Protein AF-A0A435K245-F1 (afdb_monomer_lite)

Secondary structure (DSSP, 8-state):
--GGGHHHHHHHHHHHGGGS----HHHHHHHHHHHTT-EEEEEEE-SS-SSEEEEEEEE-GGG-EEEEEEETTS-EEEEEEPGGGHHHHHHHHHHHTS-HHHHTTS--HHHHHHHHHHH-

Structure (mmCIF, N/CA/C/O backbone):
data_AF-A0A435K245-F1
#
_entry.id   AF-A0A435K245-F1
#
loop_
_atom_site.group_PDB
_atom_site.id
_atom_site.type_symbol
_atom_site.label_atom_id
_atom_site.label_alt_id
_atom_site.label_comp_id
_atom_site.label_asym_id
_atom_site.label_entity_id
_atom_site.label_seq_id
_atom_site.pdbx_PDB_ins_code
_atom_site.Cartn_x
_atom_site.Cartn_y
_atom_site.Cartn_z
_atom_site.occupancy
_atom_site.B_iso_or_equiv
_atom_site.auth_seq_id
_atom_site.auth_comp_id
_atom_site.auth_asym_id
_atom_site.auth_atom_id
_atom_site.pdbx_PDB_model_num
ATOM 1 N N . MET A 1 1 ? -11.684 -3.976 12.965 1.00 75.69 1 MET A N 1
ATOM 2 C CA . MET A 1 1 ? -12.064 -3.590 11.588 1.00 75.69 1 MET A CA 1
ATOM 3 C C . MET A 1 1 ? -11.188 -4.397 10.639 1.00 75.69 1 MET A C 1
ATOM 5 O O . MET A 1 1 ? -10.178 -4.880 11.120 1.00 75.69 1 MET A O 1
ATOM 9 N N . GLY A 1 2 ? -11.603 -4.618 9.393 1.00 84.19 2 GLY A N 1
ATOM 10 C CA . GLY A 1 2 ? -10.839 -5.317 8.342 1.00 84.19 2 GLY A CA 1
ATOM 11 C C . GLY A 1 2 ? -10.720 -4.471 7.067 1.00 84.19 2 GLY A C 1
ATOM 12 O O . GLY A 1 2 ? -11.013 -3.273 7.110 1.00 84.19 2 GLY A O 1
ATOM 13 N N . ALA A 1 3 ? -10.356 -5.086 5.937 1.00 88.31 3 ALA A N 1
ATOM 14 C CA . ALA A 1 3 ? -10.096 -4.406 4.657 1.00 88.31 3 ALA A CA 1
ATOM 15 C C . ALA A 1 3 ? -11.219 -3.442 4.213 1.00 88.31 3 ALA A C 1
ATOM 17 O O . ALA A 1 3 ? -10.961 -2.329 3.766 1.00 88.31 3 ALA A O 1
ATOM 18 N N . GLN A 1 4 ? -12.482 -3.814 4.439 1.00 88.62 4 GLN A N 1
ATOM 19 C CA . GLN A 1 4 ? -13.668 -3.008 4.101 1.00 88.62 4 GLN A CA 1
ATOM 20 C C . GLN A 1 4 ? -13.774 -1.643 4.818 1.00 88.62 4 GLN A C 1
ATOM 2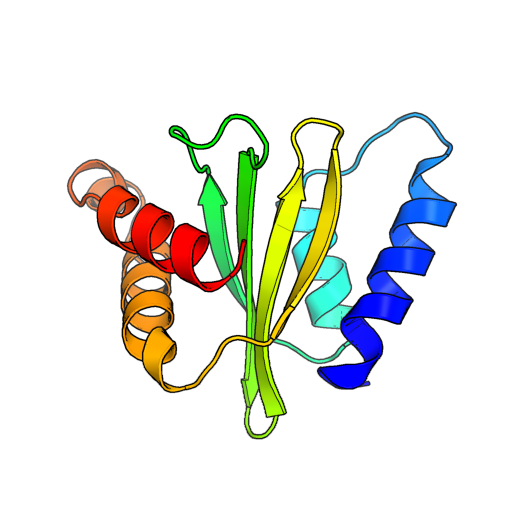2 O O . GLN A 1 4 ? -14.656 -0.852 4.496 1.00 88.62 4 GLN A O 1
ATOM 27 N N . TYR A 1 5 ? -12.927 -1.366 5.815 1.00 90.88 5 TYR A N 1
ATOM 28 C CA . TYR A 1 5 ? -12.922 -0.097 6.557 1.00 90.88 5 TYR A CA 1
ATOM 29 C C . TYR A 1 5 ? -11.765 0.827 6.163 1.00 90.88 5 TYR A C 1
ATOM 31 O O . TYR A 1 5 ? -11.619 1.894 6.755 1.00 90.88 5 TYR A O 1
ATOM 39 N N . VAL A 1 6 ? -10.942 0.444 5.184 1.00 91.94 6 VAL A N 1
ATOM 40 C CA . VAL A 1 6 ? -9.795 1.250 4.743 1.00 91.94 6 VAL A CA 1
ATOM 41 C C . VAL A 1 6 ? -10.231 2.639 4.273 1.00 91.94 6 VAL A C 1
ATOM 43 O O . VAL A 1 6 ? -9.679 3.634 4.743 1.00 91.94 6 VAL A O 1
ATOM 46 N N . ASP A 1 7 ? -11.274 2.729 3.446 1.00 91.69 7 ASP A N 1
ATOM 47 C CA . ASP A 1 7 ? -11.794 4.014 2.957 1.00 91.69 7 ASP A CA 1
ATOM 48 C C . ASP A 1 7 ? -12.349 4.904 4.073 1.00 91.69 7 ASP A C 1
ATOM 50 O O . ASP A 1 7 ? -12.208 6.127 4.029 1.00 91.69 7 ASP A O 1
ATOM 54 N N . LEU A 1 8 ? -12.930 4.301 5.115 1.00 92.50 8 LEU A N 1
ATOM 55 C CA . LEU A 1 8 ? -13.394 5.048 6.282 1.00 92.50 8 LEU A CA 1
ATOM 56 C C . LEU A 1 8 ? -12.215 5.703 7.010 1.00 92.50 8 LEU A C 1
ATOM 58 O O . LEU A 1 8 ? -12.273 6.888 7.331 1.00 92.50 8 LEU A O 1
ATOM 62 N N . VAL A 1 9 ? -11.128 4.959 7.231 1.00 91.12 9 VAL A N 1
ATOM 63 C CA . VAL A 1 9 ? -9.930 5.497 7.894 1.00 91.12 9 VAL A CA 1
ATOM 64 C C . VAL A 1 9 ? -9.232 6.548 7.026 1.00 91.12 9 VAL A C 1
ATOM 66 O O . VAL A 1 9 ? -8.748 7.552 7.548 1.00 91.12 9 VAL A O 1
ATOM 69 N N . LEU A 1 10 ? -9.212 6.372 5.703 1.00 90.62 10 LEU A N 1
ATOM 70 C CA . LEU A 1 10 ? -8.699 7.377 4.765 1.00 90.62 10 LEU A CA 1
ATOM 71 C C . LEU A 1 10 ? -9.481 8.690 4.844 1.00 90.62 10 LEU A C 1
ATOM 73 O O . LEU A 1 10 ? -8.876 9.764 4.901 1.00 90.62 10 LEU A O 1
ATOM 77 N N . LEU A 1 11 ? -10.812 8.608 4.908 1.00 88.88 11 LEU A N 1
ATOM 78 C CA . LEU A 1 11 ? -11.673 9.773 5.093 1.00 88.88 11 LEU A CA 1
ATOM 79 C C . LEU A 1 11 ? -11.386 10.473 6.429 1.00 88.88 11 LEU A C 1
ATOM 81 O O . LEU A 1 11 ? -11.224 11.692 6.457 1.00 88.88 11 LEU A O 1
ATOM 85 N N . GLU A 1 12 ? -11.261 9.722 7.526 1.00 89.88 12 GLU A N 1
ATOM 86 C CA . GLU A 1 12 ? -10.882 10.278 8.833 1.00 89.88 12 GLU A CA 1
ATOM 87 C C . GLU A 1 12 ? -9.534 11.008 8.779 1.00 89.88 12 GLU A C 1
ATOM 89 O O . GLU A 1 12 ? -9.401 12.108 9.318 1.00 89.88 12 GLU A O 1
ATOM 94 N N . GLN A 1 13 ? -8.536 10.421 8.109 1.00 87.44 13 GLN A N 1
ATOM 95 C CA . GLN A 1 13 ? -7.224 11.041 7.938 1.00 87.44 13 GLN A CA 1
ATOM 96 C C . GLN A 1 13 ? -7.303 12.324 7.115 1.00 87.44 13 GLN A C 1
ATOM 98 O O . GLN A 1 13 ? -6.689 13.312 7.501 1.00 87.44 13 GLN A O 1
ATOM 103 N N . SER A 1 14 ? -8.077 12.336 6.026 1.00 84.69 14 SER A N 1
ATOM 104 C CA . SER A 1 14 ? -8.275 13.529 5.196 1.00 84.69 14 SER A CA 1
ATOM 105 C C . SER A 1 14 ? -8.910 14.679 5.985 1.00 84.69 14 SER A C 1
ATOM 107 O O . SER A 1 14 ? -8.464 15.820 5.883 1.00 84.69 14 SER A O 1
ATOM 109 N N . LEU A 1 15 ? -9.898 14.380 6.835 1.00 84.75 15 LEU A N 1
ATOM 110 C CA . LEU A 1 15 ? -10.526 15.375 7.709 1.00 84.75 15 LEU A CA 1
ATOM 111 C C . LEU A 1 15 ? -9.551 15.902 8.775 1.00 84.75 15 LEU A C 1
ATOM 113 O O . LEU A 1 15 ? -9.546 17.099 9.074 1.00 84.75 15 LEU A O 1
ATOM 117 N N . ALA A 1 16 ? -8.708 15.025 9.325 1.00 80.50 16 ALA A N 1
ATOM 118 C CA . ALA A 1 16 ? -7.712 15.372 10.336 1.00 80.50 16 ALA A CA 1
ATOM 119 C C . ALA A 1 16 ? -6.499 16.151 9.781 1.00 80.50 16 ALA A C 1
ATOM 121 O O . ALA A 1 16 ? -5.805 16.811 10.554 1.00 80.50 16 ALA A O 1
ATOM 122 N N . ASP A 1 17 ? -6.246 16.107 8.467 1.00 71.62 17 ASP A N 1
ATOM 123 C CA . ASP A 1 17 ? -5.089 16.745 7.808 1.00 71.62 17 ASP A CA 1
ATOM 124 C C . ASP A 1 17 ? -5.258 18.264 7.576 1.00 71.62 17 ASP A C 1
ATOM 126 O O . ASP A 1 17 ? -4.378 18.941 7.045 1.00 71.62 17 ASP A O 1
ATOM 130 N N . THR A 1 18 ? -6.371 18.851 8.027 1.00 61.66 18 THR A N 1
ATOM 131 C CA . THR A 1 18 ? -6.707 20.282 7.872 1.00 61.66 18 THR A CA 1
ATOM 132 C C . THR A 1 18 ? -5.801 21.251 8.663 1.00 61.66 18 THR A C 1
ATOM 134 O O . THR A 1 18 ? -5.964 22.466 8.561 1.00 61.66 18 THR A O 1
ATOM 137 N N . GLY A 1 19 ? -4.824 20.742 9.427 1.00 56.88 19 GLY A N 1
ATOM 138 C CA . GLY A 1 19 ? -3.981 21.502 10.365 1.00 56.88 19 GLY A CA 1
ATOM 139 C C . GLY A 1 19 ? -2.547 21.840 9.922 1.00 56.88 19 GLY A C 1
ATOM 140 O O . GLY A 1 19 ? -1.786 22.366 10.731 1.00 56.88 19 GLY A O 1
ATOM 141 N N . GLY A 1 20 ? -2.142 21.553 8.680 1.00 54.19 20 GLY A N 1
ATOM 142 C CA . GLY A 1 20 ? -0.882 22.067 8.106 1.00 54.19 20 GLY A CA 1
ATOM 143 C C . GLY A 1 20 ? 0.409 21.306 8.450 1.00 54.19 20 GLY A C 1
ATOM 144 O O . GLY A 1 20 ? 1.489 21.743 8.061 1.00 54.19 20 GLY A O 1
ATOM 145 N N . SER A 1 21 ? 0.333 20.160 9.130 1.00 57.81 21 SER A N 1
ATOM 146 C CA . SER A 1 21 ? 1.452 19.210 9.241 1.00 57.81 21 SER A CA 1
ATOM 147 C C . SER A 1 21 ? 1.054 17.888 8.600 1.00 57.81 21 SER A C 1
ATOM 149 O O . SER A 1 21 ? 0.540 17.000 9.276 1.00 57.81 21 SER A O 1
ATOM 151 N N . ASN A 1 22 ? 1.284 17.786 7.288 1.00 67.06 22 ASN A N 1
ATOM 152 C CA . ASN A 1 22 ? 1.038 16.562 6.533 1.00 67.06 22 ASN A CA 1
ATOM 153 C C . ASN A 1 22 ? 1.943 15.458 7.099 1.00 67.06 22 ASN A C 1
ATOM 155 O O . ASN A 1 22 ? 3.174 15.561 7.045 1.00 67.06 22 ASN A O 1
ATOM 159 N N . ARG A 1 23 ? 1.338 14.442 7.721 1.00 82.69 23 ARG A N 1
ATOM 160 C CA . ARG A 1 23 ? 2.096 13.331 8.310 1.00 82.69 23 ARG A CA 1
ATOM 161 C C . ARG A 1 23 ? 2.824 12.559 7.206 1.00 82.69 23 ARG A C 1
ATOM 163 O O . ARG A 1 23 ? 2.289 12.432 6.102 1.00 82.69 23 ARG A O 1
ATOM 170 N N . PRO A 1 24 ? 4.008 11.989 7.487 1.00 88.19 24 PRO A N 1
ATOM 171 C CA . PRO A 1 24 ? 4.684 11.112 6.541 1.00 88.19 24 PRO A CA 1
ATOM 172 C C . PRO A 1 24 ? 3.752 10.006 6.028 1.00 88.19 24 PRO A C 1
ATOM 174 O O . PRO A 1 24 ? 2.996 9.415 6.796 1.00 88.19 24 PRO A O 1
ATOM 177 N N . PHE A 1 25 ? 3.834 9.691 4.731 1.00 90.62 25 PHE A N 1
ATOM 178 C CA . PHE A 1 25 ? 3.046 8.618 4.107 1.00 90.62 25 PHE A CA 1
ATOM 179 C C . PHE A 1 25 ? 3.111 7.302 4.892 1.00 90.62 25 PHE A C 1
ATOM 181 O O . PHE A 1 25 ? 2.086 6.681 5.147 1.00 90.62 25 PHE A O 1
ATOM 188 N N . SER A 1 26 ? 4.313 6.913 5.318 1.00 91.38 26 SER A N 1
ATOM 189 C CA . SER A 1 26 ? 4.565 5.668 6.044 1.00 91.38 26 SER A CA 1
ATOM 190 C C . SER A 1 26 ? 3.819 5.633 7.387 1.00 91.38 26 SER A C 1
ATOM 192 O O . SER A 1 26 ? 3.249 4.604 7.748 1.00 91.38 26 SER A O 1
ATOM 194 N N . ASP A 1 27 ? 3.723 6.772 8.083 1.00 92.12 27 ASP A N 1
ATOM 195 C CA . ASP A 1 27 ? 2.956 6.898 9.328 1.00 92.12 27 ASP A CA 1
ATOM 196 C C . ASP A 1 27 ? 1.452 6.786 9.060 1.00 92.12 27 ASP A C 1
ATOM 198 O O . ASP A 1 27 ? 0.730 6.125 9.805 1.00 92.12 27 ASP A O 1
ATOM 202 N N . ARG A 1 28 ? 0.972 7.400 7.969 1.00 92.44 28 ARG A N 1
ATOM 203 C CA . ARG A 1 28 ? -0.441 7.346 7.561 1.00 92.44 28 ARG A CA 1
ATOM 204 C C . ARG A 1 28 ? -0.867 5.925 7.194 1.00 92.44 28 ARG A C 1
ATOM 206 O O . ARG A 1 28 ? -1.908 5.471 7.659 1.00 92.44 28 ARG A O 1
ATOM 213 N N . VAL A 1 29 ? -0.049 5.208 6.425 1.00 94.12 29 VAL A N 1
ATOM 214 C CA . VAL A 1 29 ? -0.283 3.801 6.060 1.00 94.12 29 VAL A CA 1
ATOM 215 C C . VAL A 1 29 ? -0.247 2.900 7.296 1.00 94.12 29 VAL A C 1
ATOM 217 O O . VAL A 1 29 ? -1.095 2.021 7.440 1.00 94.12 29 VAL A O 1
ATOM 220 N N . THR A 1 30 ? 0.682 3.146 8.222 1.00 94.69 30 THR A N 1
ATOM 221 C CA . THR A 1 30 ? 0.762 2.396 9.484 1.00 94.69 30 THR A CA 1
ATOM 222 C C . THR A 1 30 ? -0.474 2.623 10.356 1.00 94.69 30 THR A C 1
ATOM 224 O O . THR A 1 30 ? -1.020 1.659 10.889 1.00 94.69 30 THR A O 1
ATOM 227 N N . ASP A 1 31 ? -0.966 3.862 10.462 1.00 94.00 31 ASP A N 1
ATOM 228 C CA . ASP A 1 31 ? -2.214 4.182 11.173 1.00 94.00 31 ASP A CA 1
ATOM 229 C C . ASP A 1 31 ? -3.422 3.471 10.539 1.00 94.00 31 ASP A C 1
ATOM 231 O O . ASP A 1 31 ? -4.233 2.888 11.261 1.00 94.00 31 ASP A O 1
ATOM 235 N N . ILE A 1 32 ? -3.505 3.432 9.199 1.00 93.81 32 ILE A N 1
ATOM 236 C CA . ILE A 1 32 ? -4.542 2.669 8.484 1.00 93.81 32 ILE A CA 1
ATOM 237 C C . ILE A 1 32 ? -4.456 1.193 8.859 1.00 93.81 32 ILE A C 1
ATOM 239 O O . ILE A 1 32 ? -5.452 0.629 9.312 1.00 93.81 32 ILE A O 1
ATOM 243 N N . ALA A 1 33 ? -3.282 0.573 8.720 1.00 95.19 33 ALA A N 1
ATOM 244 C CA . ALA A 1 33 ? -3.082 -0.840 9.026 1.00 95.19 33 ALA A CA 1
ATOM 245 C C . ALA A 1 33 ? -3.461 -1.162 10.481 1.00 95.19 33 ALA A C 1
ATOM 247 O O . ALA A 1 33 ? -4.234 -2.084 10.724 1.00 95.19 33 ALA A O 1
ATOM 248 N N . GLN A 1 34 ? -3.027 -0.351 11.449 1.00 94.50 34 GLN A N 1
ATOM 249 C CA . GLN A 1 34 ? -3.365 -0.546 12.861 1.00 94.50 34 GLN A CA 1
ATOM 250 C C . GLN A 1 34 ? -4.871 -0.440 13.131 1.00 94.50 34 GLN A C 1
ATOM 252 O O . GLN A 1 34 ? -5.442 -1.308 13.793 1.00 94.50 34 GLN A O 1
ATOM 257 N N . LYS A 1 35 ? -5.543 0.587 12.595 1.00 93.62 35 LYS A N 1
ATOM 258 C CA . LYS A 1 35 ? -6.991 0.788 12.789 1.00 93.62 35 LYS A CA 1
ATOM 259 C C . LYS A 1 35 ? -7.837 -0.282 12.106 1.00 93.62 35 LYS A C 1
ATOM 261 O O . LYS A 1 35 ? -8.904 -0.642 12.604 1.00 93.62 35 LYS A O 1
ATOM 266 N N . THR A 1 36 ? -7.355 -0.810 10.988 1.00 93.56 36 THR A N 1
ATOM 267 C CA . THR A 1 36 ? -8.038 -1.833 10.184 1.00 93.56 36 THR A CA 1
ATOM 268 C C . THR A 1 36 ? -7.552 -3.255 10.468 1.00 93.56 36 THR A C 1
ATOM 270 O O . THR A 1 36 ? -7.945 -4.171 9.758 1.00 93.56 36 THR A O 1
ATOM 273 N N . ALA A 1 37 ? -6.733 -3.458 11.507 1.00 93.62 37 ALA A N 1
ATOM 274 C CA . ALA A 1 37 ? -6.133 -4.751 11.859 1.00 93.62 37 ALA A CA 1
ATOM 275 C C . ALA A 1 37 ? -5.383 -5.444 10.698 1.00 93.62 37 ALA A C 1
ATOM 277 O O . ALA A 1 37 ? -5.310 -6.670 10.640 1.00 93.62 37 ALA A O 1
ATOM 278 N N . GLY A 1 38 ? -4.831 -4.650 9.780 1.00 94.19 38 GLY A N 1
ATOM 279 C CA . GLY A 1 38 ? -3.973 -5.102 8.693 1.00 94.19 38 GLY A CA 1
ATOM 280 C C . GLY A 1 38 ? -2.487 -5.033 9.046 1.00 94.19 38 GLY A C 1
ATOM 281 O O . GLY A 1 38 ? -2.086 -4.519 10.092 1.00 94.19 38 GLY A O 1
ATOM 282 N N . SER A 1 39 ? -1.651 -5.531 8.140 1.00 95.94 39 SER A N 1
ATOM 283 C CA . SER A 1 39 ? -0.191 -5.481 8.247 1.00 95.94 39 SER A CA 1
ATOM 284 C C . SER A 1 39 ? 0.412 -4.830 7.009 1.00 95.94 39 SER A C 1
ATOM 286 O O . SER A 1 39 ? 0.106 -5.237 5.890 1.00 95.94 39 SER A O 1
ATOM 288 N N . VAL A 1 40 ? 1.254 -3.812 7.201 1.00 96.75 40 VAL A N 1
ATOM 289 C CA . VAL A 1 40 ? 1.952 -3.149 6.093 1.00 96.75 40 VAL A CA 1
ATOM 290 C C . VAL A 1 40 ? 2.983 -4.109 5.511 1.00 96.75 40 VAL A C 1
ATOM 292 O O . VAL A 1 40 ? 3.861 -4.594 6.220 1.00 96.75 40 VAL A O 1
ATOM 295 N N . LEU A 1 41 ? 2.868 -4.367 4.214 1.00 96.00 41 LEU A N 1
ATOM 296 C CA . LEU A 1 41 ? 3.736 -5.264 3.465 1.00 96.00 41 LEU A CA 1
ATOM 297 C C . LEU A 1 41 ? 4.958 -4.552 2.872 1.00 96.00 41 LEU A C 1
ATOM 299 O O . LEU A 1 41 ? 6.038 -5.133 2.823 1.00 96.00 41 LEU A O 1
ATOM 303 N N . PHE A 1 42 ? 4.779 -3.320 2.394 1.00 95.25 42 PHE A N 1
ATOM 304 C CA . PHE A 1 42 ? 5.840 -2.435 1.903 1.00 95.25 42 PHE A CA 1
ATOM 305 C C . PHE A 1 42 ? 5.323 -0.994 1.796 1.00 95.25 42 PHE A C 1
ATOM 307 O O . PHE A 1 42 ? 4.113 -0.777 1.697 1.00 95.25 42 PHE A O 1
ATOM 314 N N . ASP A 1 43 ? 6.237 -0.020 1.740 1.00 94.50 43 ASP A N 1
ATOM 315 C CA . ASP A 1 43 ? 5.965 1.352 1.294 1.00 94.50 43 ASP A CA 1
ATOM 316 C C . ASP A 1 43 ? 7.095 1.855 0.375 1.00 94.50 43 ASP A C 1
ATOM 318 O O . ASP A 1 43 ? 8.247 1.997 0.777 1.00 94.50 43 ASP A O 1
ATOM 322 N N . VAL A 1 44 ? 6.798 2.131 -0.893 1.00 92.50 44 VAL A N 1
ATOM 323 C CA . VAL A 1 44 ? 7.824 2.497 -1.883 1.00 92.50 44 VAL A CA 1
ATOM 324 C C . VAL A 1 44 ? 7.471 3.773 -2.634 1.00 92.50 44 VAL A C 1
ATOM 326 O O . VAL A 1 44 ? 6.321 4.215 -2.668 1.00 92.50 44 VAL A O 1
ATOM 329 N N . ARG A 1 45 ? 8.494 4.430 -3.189 1.00 90.50 45 ARG A N 1
ATOM 330 C CA . ARG A 1 45 ? 8.319 5.596 -4.061 1.00 90.50 45 ARG A CA 1
ATOM 331 C C . ARG A 1 45 ? 8.159 5.133 -5.501 1.00 90.50 45 ARG A C 1
ATOM 333 O O . ARG A 1 45 ? 8.824 4.195 -5.926 1.00 90.50 45 ARG A O 1
ATOM 340 N N . VAL A 1 46 ? 7.316 5.832 -6.245 1.00 87.56 46 VAL A N 1
ATOM 341 C CA . VAL A 1 46 ? 7.184 5.664 -7.691 1.00 87.56 46 VAL A CA 1
ATOM 342 C C . VAL A 1 46 ? 7.743 6.923 -8.345 1.00 87.56 46 VAL A C 1
ATOM 344 O O . VAL A 1 46 ? 7.459 8.031 -7.899 1.00 87.56 46 VAL A O 1
ATOM 347 N N . TYR A 1 47 ? 8.584 6.752 -9.364 1.00 77.81 47 TYR A N 1
ATOM 348 C CA . TYR A 1 47 ? 9.275 7.864 -10.025 1.00 77.81 47 TYR A CA 1
ATOM 349 C C . TYR A 1 47 ? 8.726 8.191 -11.419 1.00 77.81 47 TYR A C 1
ATOM 351 O O . TYR A 1 47 ? 8.923 9.307 -11.883 1.00 77.81 47 TYR A O 1
ATOM 359 N N . ASP A 1 48 ? 8.029 7.254 -12.067 1.00 74.94 48 ASP A N 1
ATOM 360 C CA . ASP A 1 48 ? 7.629 7.365 -13.481 1.00 74.94 48 ASP A CA 1
ATOM 361 C C . ASP A 1 48 ? 6.113 7.574 -13.676 1.00 74.94 48 ASP A C 1
ATOM 363 O O . ASP A 1 48 ? 5.568 7.328 -14.747 1.00 74.94 48 ASP A O 1
ATOM 367 N N . ASN A 1 49 ? 5.405 8.022 -12.631 1.00 76.94 49 ASN A N 1
ATOM 368 C CA . ASN A 1 49 ? 3.993 8.395 -12.720 1.00 76.94 49 ASN A CA 1
ATOM 369 C C . ASN A 1 49 ? 3.797 9.843 -12.230 1.00 76.94 49 ASN A C 1
ATOM 371 O O . ASN A 1 49 ? 4.057 10.127 -11.061 1.00 76.94 49 ASN A O 1
ATOM 375 N N . PRO A 1 50 ? 3.327 10.772 -13.086 1.00 75.25 50 PRO A N 1
ATOM 376 C CA . PRO A 1 50 ? 3.159 12.174 -12.706 1.00 75.25 50 PRO A CA 1
ATOM 377 C C . PRO A 1 50 ? 2.044 12.398 -11.673 1.00 75.25 50 PRO A C 1
ATOM 379 O O . PRO A 1 50 ? 2.043 13.430 -11.006 1.00 75.25 50 PRO A O 1
ATOM 382 N N . GLY A 1 51 ? 1.101 11.461 -11.543 1.00 83.75 51 GLY A N 1
ATOM 383 C CA . GLY A 1 51 ? -0.028 11.553 -10.620 1.00 83.75 51 GLY A CA 1
ATOM 384 C C . GLY A 1 51 ? 0.202 10.874 -9.272 1.00 83.75 51 GLY A C 1
ATOM 385 O O . GLY A 1 51 ? -0.454 11.254 -8.306 1.00 83.75 51 GLY A O 1
ATOM 386 N N . ILE A 1 52 ? 1.121 9.905 -9.177 1.00 88.62 52 ILE A N 1
ATOM 387 C CA . ILE A 1 52 ? 1.308 9.064 -7.983 1.00 88.62 52 ILE A CA 1
ATOM 388 C C . ILE A 1 52 ? 2.769 9.087 -7.544 1.00 88.62 52 ILE A C 1
ATOM 390 O O . ILE A 1 52 ? 3.667 8.733 -8.301 1.00 88.62 52 ILE A O 1
ATOM 394 N N . GLN A 1 53 ? 3.004 9.463 -6.287 1.00 90.19 53 GLN A N 1
ATOM 395 C CA . GLN A 1 53 ? 4.348 9.569 -5.717 1.00 90.19 53 GLN A CA 1
ATOM 396 C C . GLN A 1 53 ? 4.758 8.340 -4.910 1.00 90.19 53 GLN A C 1
ATOM 398 O O . GLN A 1 53 ? 5.944 7.999 -4.859 1.00 90.19 53 GLN A O 1
ATOM 403 N N . ARG A 1 54 ? 3.811 7.698 -4.217 1.00 92.50 54 ARG A N 1
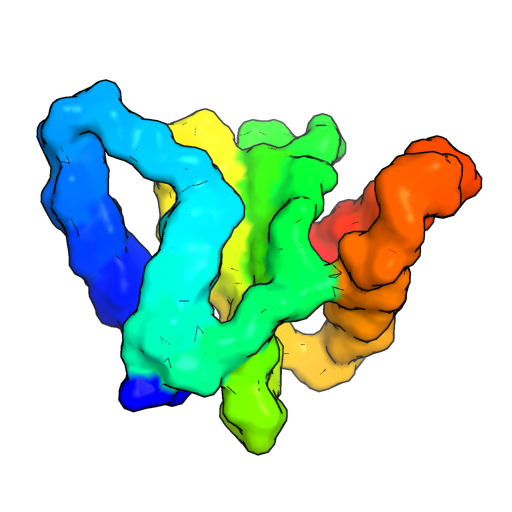ATOM 404 C CA . ARG A 1 54 ? 4.095 6.543 -3.355 1.00 92.50 54 ARG A CA 1
ATOM 405 C C . ARG A 1 54 ? 2.983 5.512 -3.425 1.00 92.50 54 ARG A C 1
ATOM 407 O O . ARG A 1 54 ? 1.824 5.852 -3.641 1.00 92.50 54 ARG A O 1
ATOM 414 N N . ILE A 1 55 ? 3.369 4.266 -3.201 1.00 94.56 55 ILE A N 1
ATOM 415 C CA . ILE A 1 55 ? 2.476 3.118 -3.111 1.00 94.56 55 ILE A CA 1
ATOM 416 C C . ILE A 1 55 ? 2.872 2.281 -1.898 1.00 94.56 55 ILE A C 1
ATOM 418 O O . ILE A 1 55 ? 4.055 2.111 -1.601 1.00 94.56 55 ILE A O 1
ATOM 422 N N . ALA A 1 56 ? 1.879 1.773 -1.188 1.00 96.12 56 ALA A N 1
ATOM 423 C CA . ALA A 1 56 ? 2.042 0.801 -0.123 1.00 96.12 56 ALA A CA 1
ATOM 424 C C . ALA A 1 56 ? 1.011 -0.313 -0.277 1.00 96.12 56 ALA A C 1
ATOM 426 O O . ALA A 1 56 ? -0.009 -0.122 -0.932 1.00 96.12 56 ALA A O 1
ATOM 427 N N . ALA A 1 57 ? 1.256 -1.450 0.361 1.00 96.62 57 ALA A N 1
ATOM 428 C CA . ALA A 1 57 ? 0.289 -2.539 0.435 1.00 96.62 57 ALA A CA 1
ATOM 429 C C . ALA A 1 57 ? 0.036 -2.937 1.888 1.00 96.62 57 ALA A C 1
ATOM 431 O O . ALA A 1 57 ? 0.962 -2.969 2.701 1.00 96.62 57 ALA A O 1
ATOM 432 N N . ILE A 1 58 ? -1.219 -3.253 2.204 1.00 97.06 58 ILE A N 1
ATOM 433 C CA . ILE A 1 58 ? -1.659 -3.736 3.511 1.00 97.06 58 ILE A CA 1
ATOM 434 C C . ILE A 1 58 ? -2.332 -5.097 3.323 1.00 97.06 58 ILE A C 1
ATOM 436 O O . ILE A 1 58 ? -3.283 -5.222 2.555 1.00 97.06 58 ILE A O 1
ATOM 440 N N . ALA A 1 59 ? -1.843 -6.112 4.029 1.00 96.00 59 ALA A N 1
ATOM 441 C CA . ALA A 1 59 ? -2.438 -7.443 4.064 1.00 96.00 59 ALA A CA 1
ATOM 442 C C . ALA A 1 59 ? -3.478 -7.570 5.178 1.00 96.00 59 ALA A C 1
ATOM 444 O O . ALA A 1 59 ? -3.252 -7.110 6.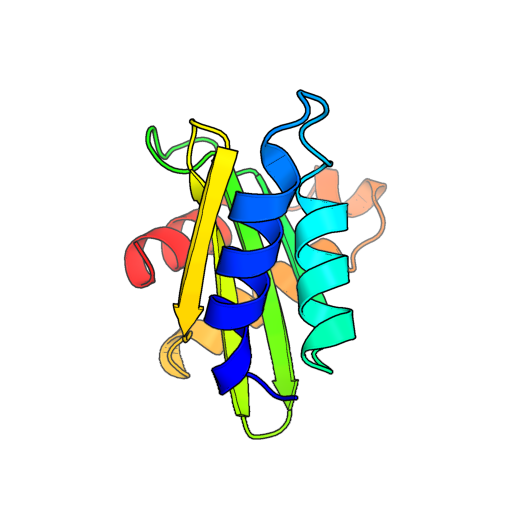300 1.00 96.00 59 ALA A O 1
ATOM 445 N N . TYR A 1 60 ? -4.558 -8.295 4.888 1.00 94.12 60 TYR A N 1
ATOM 446 C CA . TYR A 1 60 ? -5.658 -8.588 5.812 1.00 94.12 60 TYR A CA 1
ATOM 447 C C . TYR A 1 60 ? -5.921 -10.095 5.970 1.00 94.12 60 TYR A C 1
ATOM 449 O O . TYR A 1 60 ? -7.027 -10.527 6.286 1.00 94.12 60 TYR A O 1
ATOM 457 N N . GLY A 1 61 ? -4.901 -10.931 5.757 1.00 88.00 61 GLY A N 1
ATOM 458 C CA . GLY A 1 61 ? -5.042 -12.384 5.858 1.00 88.00 61 GLY A CA 1
ATOM 459 C C . GLY A 1 61 ? -6.012 -12.926 4.806 1.00 88.00 61 GLY A C 1
ATOM 460 O O . GLY A 1 61 ? -5.723 -12.851 3.617 1.00 88.00 61 GLY A O 1
ATOM 461 N N . ALA A 1 62 ? -7.150 -13.474 5.243 1.00 84.31 62 ALA A N 1
ATOM 462 C CA . ALA A 1 62 ? -8.164 -14.033 4.344 1.00 84.31 62 ALA A CA 1
ATOM 463 C C . ALA A 1 62 ? -8.915 -12.967 3.524 1.00 84.31 62 ALA A C 1
ATOM 465 O O . ALA A 1 62 ? -9.463 -13.300 2.478 1.00 84.31 62 ALA A O 1
ATOM 466 N N . ASP A 1 63 ? -8.902 -11.702 3.960 1.00 85.19 63 ASP A N 1
ATOM 467 C CA . ASP A 1 63 ? -9.588 -10.601 3.268 1.00 85.19 63 ASP A CA 1
ATOM 468 C C . ASP A 1 63 ? -8.735 -9.981 2.137 1.00 85.19 63 ASP A C 1
ATOM 470 O O . ASP A 1 63 ? -9.123 -8.981 1.537 1.00 85.19 63 ASP A O 1
ATOM 474 N N . GLY A 1 64 ? -7.566 -10.564 1.844 1.00 92.12 64 GLY A N 1
ATOM 475 C CA . GLY A 1 64 ? -6.705 -10.170 0.730 1.00 92.12 64 GLY A CA 1
ATOM 476 C C . GLY A 1 64 ? -5.764 -9.002 1.033 1.00 92.12 64 GLY A C 1
ATOM 477 O O . GLY A 1 64 ? -5.342 -8.789 2.176 1.00 92.12 64 GLY A O 1
ATOM 478 N N . VAL A 1 65 ? -5.382 -8.277 -0.020 1.00 95.06 65 VAL A N 1
ATOM 479 C CA . VAL A 1 65 ? -4.429 -7.159 0.031 1.00 95.06 65 VAL A CA 1
ATOM 480 C C . VAL A 1 65 ? -5.086 -5.892 -0.506 1.00 95.06 65 VAL A C 1
ATOM 482 O O . VAL A 1 65 ? -5.750 -5.915 -1.538 1.00 95.06 65 VAL A O 1
ATOM 485 N N . VAL A 1 66 ? -4.868 -4.769 0.176 1.00 95.88 66 VAL A N 1
ATOM 486 C CA . VAL A 1 66 ? -5.287 -3.439 -0.283 1.00 95.88 66 VAL A CA 1
ATOM 487 C C . VAL A 1 66 ? -4.049 -2.588 -0.529 1.00 95.88 66 VAL A C 1
ATOM 489 O O . VAL A 1 66 ? -3.190 -2.464 0.345 1.00 95.88 66 VAL A O 1
ATOM 492 N N . ALA A 1 67 ? -3.956 -1.997 -1.714 1.00 95.44 67 ALA A N 1
ATOM 493 C CA . ALA A 1 67 ? -2.945 -1.010 -2.042 1.00 95.44 67 ALA A CA 1
ATOM 494 C C . ALA A 1 67 ? -3.408 0.383 -1.602 1.00 95.44 67 ALA A C 1
ATOM 496 O O . ALA A 1 67 ? -4.561 0.760 -1.799 1.00 95.44 67 ALA A O 1
ATOM 497 N N . ILE A 1 68 ? -2.495 1.157 -1.022 1.00 95.44 68 ILE A N 1
ATOM 498 C CA . ILE A 1 68 ? -2.680 2.576 -0.727 1.00 95.44 68 ILE A CA 1
ATOM 499 C C . ILE A 1 68 ? -1.773 3.364 -1.662 1.00 95.44 68 ILE A C 1
ATOM 501 O O . ILE A 1 68 ? -0.553 3.189 -1.635 1.00 95.44 68 ILE A O 1
ATOM 505 N N . VAL A 1 69 ? -2.355 4.255 -2.457 1.00 93.88 69 VAL A N 1
ATOM 506 C CA . VAL A 1 69 ? -1.614 5.157 -3.344 1.00 93.88 69 VAL A CA 1
ATOM 507 C C . VAL A 1 69 ? -1.652 6.575 -2.799 1.00 93.88 69 VAL A C 1
ATOM 509 O O . VAL A 1 69 ? -2.673 7.028 -2.282 1.00 93.88 69 VAL A O 1
ATOM 512 N N . MET A 1 70 ? -0.526 7.275 -2.908 1.00 92.38 70 MET A N 1
ATOM 513 C CA . MET A 1 70 ? -0.412 8.693 -2.587 1.00 92.38 70 MET A CA 1
ATOM 514 C C . MET A 1 70 ? -0.265 9.502 -3.866 1.00 92.38 70 MET A C 1
ATOM 516 O O . MET A 1 70 ? 0.738 9.377 -4.576 1.00 92.38 70 MET A O 1
ATOM 520 N N . ALA A 1 71 ? -1.248 10.357 -4.116 1.00 89.88 71 ALA A N 1
ATOM 521 C CA . ALA A 1 71 ? -1.229 11.311 -5.204 1.00 89.88 71 ALA A CA 1
ATOM 522 C C . ALA A 1 71 ? -0.223 12.441 -4.945 1.00 89.88 71 ALA A C 1
ATOM 524 O O . ALA A 1 71 ? 0.219 12.681 -3.816 1.00 89.88 71 ALA A O 1
ATOM 525 N N . SER A 1 72 ? 0.154 13.158 -6.002 1.00 85.81 72 SER A N 1
ATOM 526 C CA . SER A 1 72 ? 1.147 14.234 -5.919 1.00 85.81 72 SER A CA 1
ATOM 527 C C . SER A 1 72 ? 0.737 15.432 -5.056 1.00 85.81 72 SER A C 1
ATOM 529 O O . SER A 1 72 ? 1.599 16.195 -4.623 1.00 85.81 72 SER A O 1
ATOM 531 N N . ASP A 1 73 ? -0.560 15.596 -4.806 1.00 83.88 73 ASP A N 1
ATOM 532 C CA . ASP A 1 73 ? -1.135 16.600 -3.906 1.00 83.88 73 ASP A CA 1
ATOM 533 C C . ASP A 1 73 ? -1.169 16.144 -2.431 1.00 83.88 73 ASP A C 1
ATOM 535 O O . ASP A 1 73 ? -1.592 16.900 -1.558 1.00 83.88 73 ASP A O 1
ATOM 539 N N . GLY A 1 74 ? -0.699 14.924 -2.138 1.00 84.88 74 GLY A N 1
ATOM 540 C CA . GLY A 1 74 ? -0.738 14.311 -0.809 1.00 84.88 74 GLY A CA 1
ATOM 541 C C . GLY A 1 74 ? -2.055 13.597 -0.483 1.00 84.88 74 GLY A C 1
ATOM 542 O O . GLY A 1 74 ? -2.202 13.079 0.632 1.00 84.88 74 GLY A O 1
ATOM 543 N N . GLY A 1 75 ? -2.997 13.548 -1.432 1.00 88.06 75 GLY A N 1
ATOM 544 C CA . GLY A 1 75 ? -4.211 12.750 -1.345 1.00 88.06 75 GLY A CA 1
ATOM 545 C C . GLY A 1 75 ? -3.894 11.258 -1.289 1.00 88.06 75 GLY A C 1
ATOM 546 O O . GLY A 1 75 ? -2.922 10.794 -1.884 1.00 88.06 75 GLY A O 1
ATOM 547 N N . LEU A 1 76 ? -4.708 10.505 -0.553 1.00 91.12 76 LEU A N 1
ATOM 548 C CA . LEU A 1 76 ? -4.600 9.053 -0.470 1.00 91.12 76 LEU A CA 1
ATOM 549 C C . LEU A 1 76 ? -5.836 8.397 -1.077 1.00 91.12 76 LEU A C 1
ATOM 551 O O . LEU A 1 76 ? -6.951 8.855 -0.831 1.00 91.12 76 LEU A O 1
ATOM 555 N N . ALA A 1 77 ? -5.634 7.300 -1.797 1.00 92.06 77 ALA A N 1
ATOM 556 C CA . ALA A 1 77 ? -6.703 6.424 -2.261 1.00 92.06 77 ALA A CA 1
ATOM 557 C C . ALA A 1 77 ? -6.376 4.966 -1.925 1.00 92.06 77 ALA A C 1
ATOM 559 O O . ALA A 1 77 ? -5.200 4.597 -1.833 1.00 92.06 77 ALA A O 1
ATOM 560 N N . SER A 1 78 ? -7.416 4.153 -1.728 1.00 93.50 78 SER A N 1
ATOM 561 C CA . SER A 1 78 ? -7.284 2.705 -1.585 1.00 93.50 78 SER A CA 1
ATOM 562 C C . SER A 1 78 ? -7.747 1.992 -2.843 1.00 93.50 78 SER A C 1
ATOM 564 O O . SER A 1 78 ? -8.679 2.439 -3.512 1.00 93.50 78 SER A O 1
ATOM 566 N N . VAL A 1 79 ? -7.079 0.888 -3.163 1.00 93.56 79 VAL A N 1
ATOM 567 C CA . VAL A 1 79 ? -7.445 0.014 -4.275 1.00 93.56 79 VAL A CA 1
ATOM 568 C C . VAL A 1 79 ? -7.286 -1.436 -3.815 1.00 93.56 79 VAL A C 1
ATOM 570 O O . VAL A 1 79 ? -6.192 -1.810 -3.380 1.00 93.56 79 VAL A O 1
ATOM 573 N N . PRO A 1 80 ? -8.341 -2.269 -3.849 1.00 93.06 80 PRO A N 1
ATOM 574 C CA . PRO A 1 80 ? -8.192 -3.696 -3.590 1.00 93.06 80 PRO A CA 1
ATOM 575 C C . PRO A 1 80 ? -7.299 -4.321 -4.668 1.00 93.06 80 PRO A C 1
ATOM 577 O O . PRO A 1 80 ? -7.436 -4.011 -5.848 1.00 93.06 80 PRO A O 1
ATOM 580 N N . VAL A 1 81 ? -6.367 -5.182 -4.264 1.00 93.06 81 VAL A N 1
ATOM 581 C CA . VAL A 1 81 ? -5.429 -5.826 -5.188 1.00 93.06 81 VAL A CA 1
ATOM 582 C C . VAL A 1 81 ? -5.987 -7.176 -5.614 1.00 93.06 81 VAL A C 1
ATOM 584 O O . VAL A 1 81 ? -6.249 -8.033 -4.770 1.00 93.06 81 VAL A O 1
ATOM 587 N N . ASP A 1 82 ? -6.114 -7.382 -6.922 1.00 91.56 82 ASP A N 1
ATOM 588 C CA . ASP A 1 82 ? -6.495 -8.676 -7.482 1.00 91.56 82 ASP A CA 1
ATOM 589 C C . ASP A 1 82 ? -5.444 -9.756 -7.188 1.00 91.56 82 ASP A C 1
ATOM 591 O O . ASP A 1 82 ? -4.236 -9.509 -7.237 1.00 91.56 82 ASP A O 1
ATOM 595 N N . GLU A 1 83 ? -5.895 -10.994 -6.965 1.00 87.88 83 GLU A N 1
ATOM 596 C CA . GLU A 1 83 ? -5.009 -12.129 -6.662 1.00 87.88 83 GLU A CA 1
ATOM 597 C C . GLU A 1 83 ? -3.944 -12.367 -7.747 1.00 87.88 83 GLU A C 1
ATOM 599 O O . GLU A 1 83 ? -2.826 -12.783 -7.442 1.00 87.88 83 GLU A O 1
ATOM 604 N N . GLY A 1 84 ? -4.252 -12.043 -9.011 1.00 88.25 84 GLY A N 1
ATOM 605 C CA . GLY A 1 84 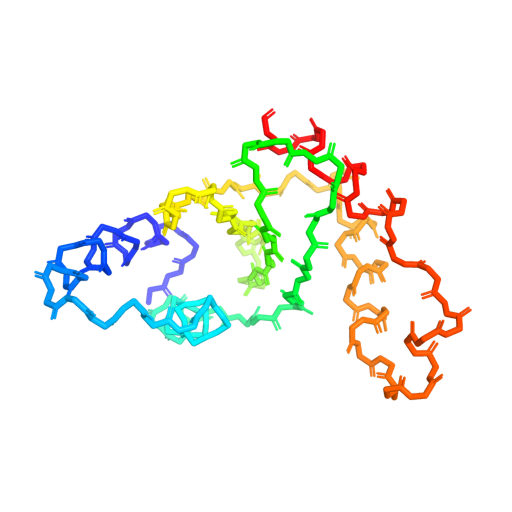? -3.298 -12.114 -10.125 1.00 88.25 84 GLY A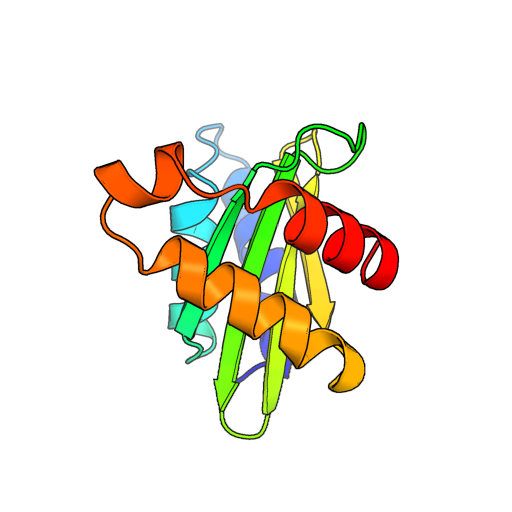 CA 1
ATOM 606 C C . GLY A 1 84 ? -2.060 -11.228 -9.934 1.00 88.25 84 GLY A C 1
ATOM 607 O O . GLY A 1 84 ? -0.987 -11.549 -10.443 1.00 88.25 84 GLY A O 1
ATOM 608 N N . ASN A 1 85 ? -2.179 -10.174 -9.125 1.00 92.19 85 ASN A N 1
ATOM 609 C CA . ASN A 1 85 ? -1.115 -9.220 -8.827 1.00 92.19 85 ASN A CA 1
ATOM 610 C C . ASN A 1 85 ? -0.370 -9.538 -7.520 1.00 92.19 85 ASN A C 1
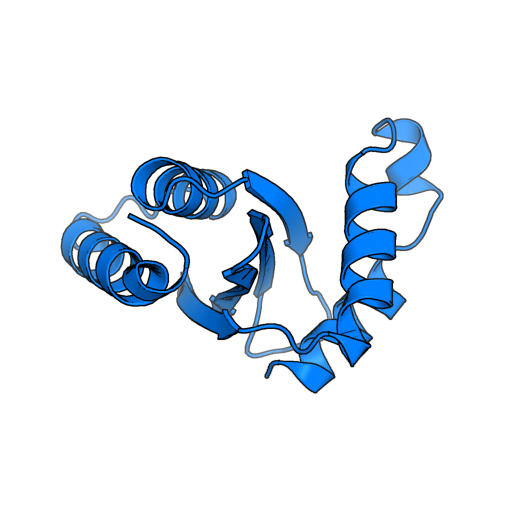ATOM 612 O O . ASN A 1 85 ? 0.580 -8.838 -7.166 1.00 92.19 85 ASN A O 1
ATOM 616 N N . TYR A 1 86 ? -0.717 -10.625 -6.818 1.00 92.12 86 TYR A N 1
ATOM 617 C CA . TYR A 1 86 ? -0.032 -11.023 -5.580 1.00 92.12 86 TYR A CA 1
ATOM 618 C C . TYR A 1 86 ? 1.438 -11.385 -5.791 1.00 92.12 86 TYR A C 1
ATOM 620 O O . TYR A 1 86 ? 2.231 -11.246 -4.863 1.00 92.12 86 TYR A O 1
ATOM 628 N N . VAL A 1 87 ? 1.828 -11.791 -7.003 1.00 92.75 87 VAL A N 1
ATOM 629 C CA . VAL A 1 87 ? 3.242 -12.002 -7.345 1.00 92.75 87 VAL A CA 1
ATOM 630 C C . VAL A 1 87 ? 4.022 -10.691 -7.232 1.00 92.75 87 VAL A C 1
ATOM 632 O O . VAL A 1 87 ? 5.069 -10.661 -6.594 1.00 92.75 87 VAL A O 1
ATOM 635 N N . LEU A 1 88 ? 3.476 -9.590 -7.758 1.00 93.44 88 LEU A N 1
ATOM 636 C CA . LEU A 1 88 ? 4.099 -8.265 -7.675 1.00 93.44 88 LEU A CA 1
ATOM 637 C C . LEU A 1 88 ? 4.147 -7.762 -6.229 1.00 93.44 88 LEU A C 1
ATOM 639 O O . LEU A 1 88 ? 5.153 -7.198 -5.801 1.00 93.44 88 LEU A O 1
ATOM 643 N N . ILE A 1 89 ? 3.086 -8.011 -5.453 1.00 94.31 89 ILE A N 1
ATOM 644 C CA . ILE A 1 89 ? 3.066 -7.712 -4.016 1.00 94.31 89 ILE A CA 1
ATOM 645 C C . ILE A 1 89 ? 4.177 -8.477 -3.295 1.00 94.31 89 ILE A C 1
ATOM 647 O O . ILE A 1 89 ? 4.941 -7.874 -2.548 1.00 94.31 89 ILE A O 1
ATOM 651 N N . ALA A 1 90 ? 4.302 -9.782 -3.543 1.00 93.69 90 ALA A N 1
ATOM 652 C CA . ALA A 1 90 ? 5.313 -10.621 -2.913 1.00 93.69 90 ALA A CA 1
ATOM 653 C C . ALA A 1 90 ? 6.741 -10.197 -3.290 1.00 93.69 90 ALA A C 1
ATOM 655 O O . ALA A 1 90 ? 7.602 -10.148 -2.413 1.00 93.69 90 ALA A O 1
ATOM 656 N N . GLU A 1 91 ? 6.993 -9.850 -4.556 1.00 93.75 91 GLU A N 1
ATOM 657 C CA . GLU A 1 91 ? 8.288 -9.330 -5.013 1.00 93.75 91 GLU A CA 1
ATOM 658 C C . GLU A 1 91 ? 8.661 -8.026 -4.297 1.00 93.75 91 GLU A C 1
ATOM 660 O O . GLU A 1 91 ? 9.767 -7.901 -3.764 1.00 93.75 91 GLU A O 1
ATOM 665 N N . LEU A 1 92 ? 7.728 -7.072 -4.222 1.00 94.12 92 LEU A N 1
ATOM 666 C CA . LEU A 1 92 ? 7.946 -5.793 -3.542 1.00 94.12 92 LEU A CA 1
ATOM 667 C C . LEU A 1 92 ? 8.126 -5.965 -2.032 1.00 94.12 92 LEU A C 1
ATOM 669 O O . LEU A 1 92 ? 9.002 -5.330 -1.446 1.00 94.12 92 LEU A O 1
ATOM 673 N N . SER A 1 93 ? 7.352 -6.850 -1.401 1.00 94.75 93 SER A N 1
ATOM 674 C CA . SER A 1 93 ? 7.513 -7.203 0.012 1.00 94.75 93 SER A CA 1
ATOM 675 C C . SER A 1 93 ? 8.863 -7.845 0.296 1.00 94.75 93 SER A C 1
ATOM 677 O O . SER A 1 93 ? 9.522 -7.481 1.268 1.00 94.75 93 SER A O 1
ATOM 679 N N . ALA A 1 94 ? 9.290 -8.786 -0.549 1.00 93.75 94 ALA A N 1
ATOM 680 C CA . ALA A 1 94 ? 10.579 -9.445 -0.406 1.00 93.75 94 ALA A CA 1
ATOM 681 C C . ALA A 1 94 ? 11.717 -8.430 -0.520 1.00 93.75 94 ALA A C 1
ATOM 683 O O . ALA A 1 94 ? 12.608 -8.427 0.325 1.00 93.75 94 ALA A O 1
ATOM 684 N N . TRP A 1 95 ? 11.646 -7.528 -1.504 1.00 94.12 95 TRP A N 1
ATOM 685 C CA . TRP A 1 95 ? 12.607 -6.439 -1.651 1.00 94.12 95 TRP A CA 1
ATOM 686 C C . TRP A 1 95 ? 12.619 -5.503 -0.435 1.00 94.12 95 TRP A C 1
ATOM 688 O O . TRP A 1 95 ? 13.685 -5.186 0.087 1.00 94.12 95 TRP A O 1
ATOM 698 N N . TYR A 1 96 ? 11.447 -5.097 0.060 1.00 93.56 96 TYR A N 1
ATOM 699 C CA . TYR A 1 96 ? 11.328 -4.182 1.199 1.00 93.56 96 TYR A CA 1
ATOM 700 C C . TYR A 1 96 ? 11.861 -4.792 2.507 1.00 93.56 96 TYR A C 1
ATOM 702 O O . TYR A 1 96 ? 12.362 -4.074 3.371 1.00 93.56 96 TYR A O 1
ATOM 710 N N . ALA A 1 97 ? 11.807 -6.120 2.638 1.00 93.12 97 ALA A N 1
ATOM 711 C CA . ALA A 1 97 ? 12.364 -6.855 3.770 1.00 93.12 97 ALA A CA 1
ATOM 712 C C . ALA A 1 97 ? 13.895 -7.035 3.708 1.00 93.12 97 ALA A C 1
ATOM 714 O O . ALA A 1 97 ? 14.495 -7.450 4.703 1.00 93.12 97 ALA A O 1
ATOM 715 N N . LEU A 1 98 ? 14.543 -6.738 2.573 1.00 93.62 98 LEU A N 1
ATOM 716 C CA . LEU A 1 98 ? 15.998 -6.841 2.449 1.00 93.62 98 LEU A CA 1
ATOM 717 C C . LEU A 1 98 ? 16.711 -5.817 3.346 1.00 93.62 98 LEU A C 1
ATOM 719 O O . LEU A 1 98 ? 16.204 -4.709 3.552 1.00 93.62 98 LEU A O 1
ATOM 723 N N . PRO A 1 99 ? 17.935 -6.118 3.818 1.00 92.19 99 PRO A N 1
ATOM 724 C CA . PRO A 1 99 ? 18.799 -5.118 4.427 1.00 92.19 99 PRO A CA 1
ATOM 725 C C . PRO A 1 99 ? 19.022 -3.928 3.488 1.00 92.19 99 PRO A C 1
ATOM 727 O O . PRO A 1 99 ? 19.152 -4.085 2.275 1.00 92.19 99 PRO A O 1
ATOM 730 N N . MET A 1 100 ? 19.162 -2.727 4.051 1.00 87.12 100 MET A N 1
ATOM 731 C CA . MET A 1 100 ? 19.287 -1.486 3.273 1.00 87.12 100 MET A CA 1
ATOM 732 C C . MET A 1 100 ? 20.434 -1.515 2.243 1.00 87.12 100 MET A C 1
ATOM 734 O O . MET A 1 100 ? 20.314 -0.947 1.162 1.00 87.12 100 MET A O 1
ATOM 738 N N . ALA A 1 101 ? 21.533 -2.215 2.546 1.00 88.12 101 ALA A N 1
ATOM 739 C CA . ALA A 1 101 ? 22.650 -2.395 1.618 1.00 88.12 101 ALA A CA 1
ATOM 740 C C . ALA A 1 101 ? 22.272 -3.213 0.365 1.00 88.12 101 ALA A C 1
ATOM 742 O O . ALA A 1 101 ? 22.795 -2.964 -0.719 1.00 88.12 101 ALA A O 1
ATOM 743 N N . GLU A 1 102 ? 21.356 -4.170 0.493 1.00 88.56 102 GLU A N 1
ATOM 744 C CA . GLU A 1 102 ? 20.897 -5.031 -0.603 1.00 88.56 102 GLU A CA 1
ATOM 745 C C . GLU A 1 102 ? 19.787 -4.366 -1.425 1.00 88.56 102 GLU A C 1
ATOM 747 O O . GLU A 1 102 ? 19.764 -4.508 -2.649 1.00 88.56 102 GLU A O 1
ATOM 752 N N . GLN A 1 103 ? 18.937 -3.557 -0.783 1.00 86.62 103 GLN A N 1
ATOM 753 C CA . GLN A 1 103 ? 17.906 -2.758 -1.457 1.00 86.62 103 GLN A CA 1
ATOM 754 C C . GLN A 1 103 ? 18.489 -1.815 -2.516 1.00 86.62 103 GLN A C 1
ATOM 756 O O . GLN A 1 103 ? 17.887 -1.611 -3.564 1.00 86.62 103 GLN A O 1
ATOM 761 N N . ILE A 1 104 ? 19.683 -1.265 -2.273 1.00 81.69 104 ILE A N 1
ATOM 762 C CA . ILE A 1 104 ? 20.371 -0.370 -3.218 1.00 81.69 104 ILE A CA 1
ATOM 763 C C . ILE A 1 104 ? 20.825 -1.119 -4.481 1.00 81.69 104 ILE A C 1
ATOM 765 O O . ILE A 1 104 ? 20.891 -0.533 -5.559 1.00 81.69 104 ILE A O 1
ATOM 769 N N . ASN A 1 105 ? 21.144 -2.408 -4.352 1.00 84.38 105 ASN A N 1
ATOM 770 C CA . ASN A 1 105 ? 21.690 -3.225 -5.437 1.00 84.38 105 ASN A CA 1
ATOM 771 C C . ASN A 1 105 ? 20.616 -3.999 -6.213 1.00 84.38 105 ASN A C 1
ATOM 773 O O . ASN A 1 105 ? 20.902 -4.538 -7.280 1.00 84.38 105 ASN A O 1
ATOM 777 N N . THR A 1 106 ? 19.388 -4.043 -5.697 1.00 81.69 106 THR A N 1
ATOM 778 C CA . THR A 1 106 ? 18.267 -4.768 -6.299 1.00 81.69 106 THR A CA 1
ATOM 779 C C . THR A 1 106 ? 17.200 -3.767 -6.719 1.00 81.69 106 THR A C 1
ATOM 781 O O . THR A 1 106 ? 16.721 -2.993 -5.898 1.00 81.69 106 THR A O 1
ATOM 784 N N . SER A 1 107 ? 16.815 -3.753 -7.995 1.00 82.88 107 SER A N 1
ATOM 785 C CA . SER A 1 107 ? 15.769 -2.839 -8.466 1.00 82.88 107 SER A CA 1
ATOM 786 C C . SER A 1 107 ? 14.379 -3.374 -8.123 1.00 82.88 107 SER A C 1
ATOM 788 O O . SER A 1 107 ? 14.064 -4.514 -8.447 1.00 82.88 107 SER A O 1
ATOM 790 N N . TYR A 1 108 ? 13.535 -2.529 -7.530 1.00 88.00 108 TYR A N 1
ATOM 791 C CA . TYR A 1 108 ? 12.104 -2.787 -7.303 1.00 88.00 108 TYR A CA 1
ATOM 792 C C . TYR A 1 108 ? 11.200 -2.047 -8.300 1.00 88.00 108 TYR A C 1
ATOM 794 O O . TYR A 1 108 ? 9.981 -2.218 -8.294 1.00 88.00 108 TYR A O 1
ATOM 802 N N . LEU A 1 109 ? 11.791 -1.188 -9.139 1.00 86.44 109 LEU A N 1
ATOM 803 C CA . LEU A 1 109 ? 11.058 -0.230 -9.965 1.00 86.44 109 LEU A CA 1
ATOM 804 C C . LEU A 1 109 ? 10.145 -0.923 -10.975 1.00 86.44 109 LEU A C 1
ATOM 806 O O . LEU A 1 109 ? 9.025 -0.477 -11.177 1.00 86.44 109 LEU A O 1
ATOM 810 N N . GLU A 1 110 ? 10.591 -2.027 -11.576 1.00 88.50 110 GLU A N 1
ATOM 811 C CA . GLU A 1 110 ? 9.785 -2.756 -12.558 1.00 88.50 110 GLU A CA 1
ATOM 812 C C . GLU A 1 110 ? 8.503 -3.322 -11.933 1.00 88.50 110 GLU A C 1
ATOM 814 O O . GLU A 1 110 ? 7.418 -3.132 -12.483 1.00 88.50 110 GLU A O 1
ATOM 819 N N . ALA A 1 111 ? 8.610 -3.963 -10.765 1.00 88.62 111 ALA A N 1
ATOM 820 C CA . ALA A 1 111 ? 7.460 -4.505 -10.049 1.00 88.62 111 ALA A CA 1
ATOM 821 C C . ALA A 1 111 ? 6.520 -3.391 -9.562 1.00 88.62 111 ALA A C 1
ATOM 823 O O . ALA A 1 111 ? 5.305 -3.504 -9.709 1.00 88.62 111 ALA A O 1
ATOM 824 N N . ALA A 1 112 ? 7.073 -2.282 -9.055 1.00 87.88 112 ALA A N 1
ATOM 825 C CA . ALA A 1 112 ? 6.286 -1.132 -8.613 1.00 87.88 112 ALA A CA 1
ATOM 826 C C . ALA A 1 112 ? 5.527 -0.471 -9.771 1.00 87.88 112 ALA A C 1
ATOM 828 O O . ALA A 1 112 ? 4.347 -0.166 -9.627 1.00 87.88 112 ALA A O 1
ATOM 829 N N . THR A 1 113 ? 6.172 -0.287 -10.926 1.00 89.25 113 THR A N 1
ATOM 830 C CA . THR A 1 113 ? 5.530 0.289 -12.113 1.00 89.25 113 THR A CA 1
ATOM 831 C C . THR A 1 113 ? 4.453 -0.637 -12.672 1.00 89.25 113 THR A C 1
ATOM 833 O O . THR A 1 113 ? 3.370 -0.161 -12.995 1.00 89.25 113 THR A O 1
ATOM 836 N N . LYS A 1 114 ? 4.705 -1.953 -12.749 1.00 90.00 114 LYS A N 1
ATOM 837 C CA . LYS A 1 114 ? 3.688 -2.926 -13.185 1.00 90.00 114 LYS A CA 1
ATOM 838 C C . LYS A 1 114 ? 2.479 -2.925 -12.260 1.00 90.00 114 LYS A C 1
ATOM 840 O O . LYS A 1 114 ? 1.362 -2.817 -12.743 1.00 90.00 114 LYS A O 1
ATOM 845 N N . LEU A 1 115 ? 2.704 -2.981 -10.946 1.00 88.19 115 LEU A N 1
ATOM 846 C CA . LEU A 1 115 ? 1.613 -2.950 -9.977 1.00 88.19 115 LEU A CA 1
ATOM 847 C C . LEU A 1 115 ? 0.797 -1.667 -10.123 1.00 88.19 115 LEU A C 1
ATOM 849 O O . LEU A 1 115 ? -0.423 -1.721 -10.089 1.00 88.19 115 LEU A O 1
ATOM 853 N N . LEU A 1 116 ? 1.465 -0.532 -10.331 1.00 87.31 116 LEU A N 1
ATOM 854 C CA . LEU A 1 116 ? 0.797 0.746 -10.516 1.00 87.31 116 LEU A CA 1
ATOM 855 C C . LEU A 1 116 ? -0.117 0.773 -11.742 1.00 87.31 116 LEU A C 1
ATOM 857 O O . LEU A 1 116 ? -1.199 1.326 -11.648 1.00 87.31 116 LEU A O 1
ATOM 861 N N . VAL A 1 117 ? 0.300 0.185 -12.866 1.00 87.75 117 VAL A N 1
ATOM 862 C CA . VAL A 1 117 ? -0.535 0.090 -14.078 1.00 87.75 117 VAL A CA 1
ATOM 863 C C . VAL A 1 117 ? -1.805 -0.722 -13.827 1.00 87.75 117 VAL A C 1
ATOM 865 O O . VAL A 1 117 ? -2.841 -0.416 -14.402 1.00 87.75 117 VAL A O 1
ATOM 868 N N . GLU A 1 118 ? -1.732 -1.734 -12.967 1.00 87.19 118 GLU A N 1
ATOM 869 C CA . GLU A 1 118 ? -2.872 -2.600 -12.662 1.00 87.19 118 GLU A CA 1
ATOM 870 C C . GLU A 1 118 ? -3.861 -1.974 -11.668 1.00 87.19 118 GLU A C 1
ATOM 872 O O . GLU A 1 118 ? -5.031 -2.346 -11.658 1.00 87.19 118 GLU A O 1
ATOM 877 N N . ILE A 1 119 ? -3.409 -1.039 -10.823 1.00 82.56 119 ILE A N 1
ATOM 878 C CA . ILE A 1 119 ? -4.240 -0.451 -9.759 1.00 82.56 119 ILE A CA 1
ATOM 879 C C . ILE A 1 119 ? -4.609 1.026 -9.976 1.00 82.56 119 ILE A C 1
ATOM 881 O O . ILE A 1 119 ? -5.340 1.572 -9.151 1.00 82.56 119 ILE A O 1
ATOM 885 N N . ALA A 1 120 ? -4.071 1.694 -11.003 1.00 69.69 120 ALA A N 1
ATOM 886 C CA . ALA A 1 120 ? -4.280 3.125 -11.271 1.00 69.69 120 ALA A CA 1
ATOM 887 C C . ALA A 1 120 ? -5.246 3.396 -12.431 1.00 69.69 120 ALA A C 1
ATOM 889 O O . ALA A 1 120 ? -5.274 2.605 -13.399 1.00 69.69 120 ALA A O 1
#

Radius of gyration: 13.84 Å; chains: 1; bounding box: 36×36×27 Å

Foldseek 3Di:
DAPVCLVVLLVVLVVVCPPPDLDDPVVSVVSSCVVRVWDKLAKDAADPDQFWGIKTWTQGVVVAIKIWTATPVRRIDIFGDDPVLVVLSVLRSVLRPDDPVVVVVDDNRVSVVVSVVVGD

pLDDT: mean 88.43, std 8.13, range [54.19, 97.06]

Sequence (120 aa):
MGAQYVDLVLLEQSLADTGGSNRPFSDRVTDIAQKTAGSVLFDVRVYDNPGIQRIAAIAYGADGVVAIVMASDGGLASVPVDEGNYVLIAELSAWYALPMAEQINTSYLEAATKLLVEIA